Protein AF-A0AAW1IAB6-F1 (afdb_monomer_lite)

Organism: Popillia japonica (NCBI:txid7064)

InterPro domains:
  IPR029526 PiggyBac transposable element-derived protein [PF13843] (1-83)

Structure (mmCIF, N/CA/C/O backbone):
data_AF-A0AAW1IAB6-F1
#
_entry.id   AF-A0AAW1IAB6-F1
#
loop_
_atom_site.group_PDB
_atom_site.id
_atom_site.type_symbol
_atom_site.label_atom_id
_atom_site.label_alt_id
_atom_site.label_comp_id
_atom_site.label_asym_id
_atom_site.label_entity_id
_atom_site.label_seq_id
_atom_site.pdbx_PDB_ins_code
_atom_site.Cartn_x
_atom_site.Cartn_y
_atom_site.Cartn_z
_atom_site.occupancy
_atom_site.B_iso_or_equiv
_atom_site.auth_seq_id
_atom_site.auth_comp_id
_atom_site.auth_asym_id
_atom_site.auth_atom_id
_atom_site.pdbx_PDB_model_num
ATOM 1 N N . MET A 1 1 ? -6.586 0.220 -0.932 1.00 87.81 1 MET A N 1
ATOM 2 C CA . MET A 1 1 ? -7.995 -0.008 -0.489 1.00 87.81 1 MET A CA 1
ATOM 3 C C . MET A 1 1 ? -8.179 0.359 0.992 1.00 87.81 1 MET A C 1
ATOM 5 O O . MET A 1 1 ? -7.239 0.206 1.760 1.00 87.81 1 MET A O 1
ATOM 9 N N . LEU A 1 2 ? -9.358 0.846 1.415 1.00 90.75 2 LEU A N 1
ATOM 10 C CA . LEU A 1 2 ? -9.683 1.092 2.834 1.00 90.75 2 LEU A CA 1
ATOM 11 C C . LEU A 1 2 ? -10.934 0.306 3.235 1.00 90.75 2 LEU A C 1
ATOM 13 O O . LEU A 1 2 ? -12.011 0.556 2.696 1.00 90.75 2 LEU A O 1
ATOM 17 N N . VAL A 1 3 ? -10.791 -0.611 4.188 1.00 92.31 3 VAL A N 1
ATOM 18 C CA . VAL A 1 3 ? -11.906 -1.380 4.749 1.00 92.31 3 VAL A CA 1
ATOM 19 C C . VAL A 1 3 ? -12.419 -0.665 5.986 1.00 92.31 3 VAL A C 1
ATOM 21 O O . VAL A 1 3 ? -11.686 -0.472 6.954 1.00 92.31 3 VAL A O 1
ATOM 24 N N . GLY A 1 4 ? -13.684 -0.259 5.948 1.00 92.31 4 GLY A N 1
ATOM 25 C CA . GLY A 1 4 ? -14.333 0.435 7.049 1.00 92.31 4 GLY A CA 1
ATOM 26 C C . GLY A 1 4 ? -14.288 -0.356 8.350 1.00 92.31 4 GLY A C 1
ATOM 27 O O . GLY A 1 4 ? -14.833 -1.452 8.420 1.00 92.31 4 GLY A O 1
ATOM 28 N N . PHE A 1 5 ? -13.674 0.204 9.391 1.00 93.12 5 PHE A N 1
ATOM 29 C CA . PHE A 1 5 ? -13.544 -0.474 10.678 1.00 93.12 5 PHE A CA 1
ATOM 30 C C . PHE A 1 5 ? -13.553 0.530 11.831 1.00 93.12 5 PHE A C 1
ATOM 32 O O . PHE A 1 5 ? -12.760 1.472 11.864 1.00 93.12 5 PHE A O 1
ATOM 39 N N . ARG A 1 6 ? -14.456 0.321 12.797 1.00 87.75 6 ARG A N 1
ATOM 40 C CA . ARG A 1 6 ? -14.652 1.214 13.955 1.00 87.75 6 ARG A CA 1
ATOM 41 C C . ARG A 1 6 ? -14.234 0.615 15.298 1.00 87.75 6 ARG A C 1
ATOM 43 O O . ARG A 1 6 ? -14.226 1.337 16.292 1.00 87.75 6 ARG A O 1
ATOM 50 N N . GLY A 1 7 ? -13.839 -0.657 15.332 1.00 91.88 7 GLY A N 1
ATOM 51 C CA . GLY A 1 7 ? -13.325 -1.294 16.543 1.00 91.88 7 GLY A CA 1
ATOM 52 C C . GLY A 1 7 ? -11.994 -0.699 17.018 1.00 91.88 7 GLY A C 1
ATOM 53 O O . GLY A 1 7 ? -11.382 0.150 16.355 1.00 91.88 7 GLY A O 1
ATOM 54 N N . ARG A 1 8 ? -11.538 -1.156 18.188 1.00 89.06 8 ARG A N 1
ATOM 55 C CA . ARG A 1 8 ? -10.212 -0.822 18.722 1.00 89.06 8 ARG A CA 1
ATOM 56 C C . ARG A 1 8 ? -9.170 -1.693 18.025 1.00 89.06 8 ARG A C 1
ATOM 58 O O . ARG A 1 8 ? -9.127 -2.897 18.234 1.00 89.06 8 ARG A O 1
ATOM 65 N N . CYS A 1 9 ? -8.358 -1.073 17.183 1.00 88.44 9 CYS A N 1
ATOM 66 C CA . CYS A 1 9 ? -7.242 -1.701 16.491 1.00 88.44 9 CYS A CA 1
ATOM 67 C C . CYS A 1 9 ? -6.096 -0.686 16.428 1.00 88.44 9 CYS A C 1
ATOM 69 O O . CYS A 1 9 ? -6.343 0.494 16.167 1.00 88.44 9 CYS A O 1
ATOM 71 N N . SER A 1 10 ? -4.869 -1.133 16.698 1.00 85.94 10 SER A N 1
ATOM 72 C CA . SER A 1 10 ? -3.679 -0.275 16.773 1.00 85.94 10 SER A CA 1
ATOM 73 C C . SER A 1 10 ? -3.290 0.333 15.424 1.00 85.94 10 SER A C 1
ATOM 75 O O . SER A 1 10 ? -2.801 1.455 15.390 1.00 85.94 10 SER A O 1
ATOM 77 N N . PHE A 1 11 ? -3.563 -0.362 14.319 1.00 87.19 11 PHE A N 1
ATOM 78 C CA . PHE A 1 11 ? -3.225 0.064 12.956 1.00 87.19 11 PHE A CA 1
ATOM 79 C C . PHE A 1 11 ? -4.415 0.654 12.181 1.00 87.19 11 PHE A C 1
ATOM 81 O O . PHE A 1 11 ? -4.459 0.648 10.950 1.00 87.19 11 PHE A O 1
ATOM 88 N N . ARG A 1 12 ? -5.419 1.171 12.895 1.00 90.50 12 ARG A N 1
ATOM 89 C CA . ARG A 1 12 ? -6.538 1.881 12.273 1.00 90.50 12 ARG A CA 1
ATOM 90 C C . ARG A 1 12 ? -6.073 3.230 11.726 1.00 90.50 12 ARG A C 1
ATOM 92 O O . ARG A 1 12 ? -5.496 4.035 12.450 1.00 90.50 12 ARG A O 1
ATOM 99 N N . ILE A 1 13 ? -6.430 3.508 10.481 1.00 88.88 13 ILE A N 1
ATOM 100 C CA . ILE A 1 13 ? -6.046 4.718 9.757 1.00 88.88 13 ILE A CA 1
ATOM 101 C C . ILE A 1 13 ? -7.217 5.683 9.602 1.00 88.88 13 ILE A C 1
ATOM 103 O O . ILE A 1 13 ? -8.361 5.257 9.427 1.00 88.88 13 ILE A O 1
ATOM 107 N N . TYR A 1 14 ? -6.897 6.982 9.591 1.00 88.44 14 TYR A N 1
ATOM 108 C CA . TYR A 1 14 ? -7.793 8.045 9.152 1.00 88.44 14 TYR A CA 1
ATOM 109 C C . TYR A 1 14 ? -7.465 8.521 7.723 1.00 88.44 14 TYR A C 1
ATOM 111 O O . TYR A 1 14 ? -6.356 8.973 7.436 1.00 88.44 14 TYR A O 1
ATOM 119 N N . MET A 1 15 ? -8.449 8.462 6.821 1.00 88.56 15 MET A N 1
ATOM 120 C CA . MET A 1 15 ? -8.381 9.015 5.463 1.00 88.56 15 MET A CA 1
ATOM 121 C C . MET A 1 15 ? -9.574 9.956 5.222 1.00 88.56 15 MET A C 1
ATOM 123 O O . MET A 1 15 ? -10.676 9.479 4.945 1.00 88.56 15 MET A O 1
ATOM 127 N N . PRO A 1 16 ? -9.386 11.288 5.282 1.00 86.00 16 PRO A N 1
ATOM 128 C CA . PRO A 1 16 ? -10.494 12.246 5.209 1.00 86.00 16 PRO A CA 1
ATOM 129 C C . PRO A 1 16 ? -11.246 12.214 3.871 1.00 86.00 16 PRO A C 1
ATOM 131 O O . PRO A 1 16 ? -12.446 12.467 3.845 1.00 86.00 16 PRO A O 1
ATOM 134 N N . ASN A 1 17 ? -10.555 11.854 2.784 1.00 85.12 17 ASN A N 1
ATOM 135 C CA . ASN A 1 17 ? -11.092 11.857 1.419 1.00 85.12 17 ASN A CA 1
ATOM 136 C C . ASN A 1 17 ? -11.801 10.544 1.031 1.00 85.12 17 ASN A C 1
ATOM 138 O O . ASN A 1 17 ? -12.137 10.350 -0.136 1.00 85.12 17 ASN A O 1
ATOM 142 N N . LYS A 1 18 ? -11.984 9.601 1.966 1.00 85.88 18 LYS A N 1
ATOM 143 C CA . LYS A 1 18 ? -12.680 8.327 1.719 1.00 85.88 18 LYS A CA 1
ATOM 144 C C . LYS A 1 18 ? -14.068 8.335 2.374 1.00 85.88 18 LYS A C 1
ATOM 146 O O . LYS A 1 18 ? -14.222 8.927 3.442 1.00 85.88 18 LYS A O 1
ATOM 151 N N . PRO A 1 19 ? -15.071 7.654 1.776 1.00 87.38 19 PRO A N 1
ATOM 152 C CA . PRO A 1 19 ? -16.447 7.654 2.286 1.00 87.38 19 PRO A CA 1
ATOM 153 C C . PRO A 1 19 ? -16.526 7.121 3.719 1.00 87.38 19 PRO A C 1
ATOM 155 O O . PRO A 1 19 ? -17.208 7.695 4.565 1.00 87.38 19 PRO A O 1
ATOM 158 N N . ASN A 1 20 ? -15.758 6.070 4.024 1.00 86.75 20 ASN A N 1
ATOM 159 C CA . ASN A 1 20 ? -15.494 5.682 5.400 1.00 86.75 20 ASN A CA 1
ATOM 160 C C . ASN A 1 20 ? -14.136 6.233 5.832 1.00 86.75 20 ASN A C 1
ATOM 162 O O . ASN A 1 20 ? -13.100 5.771 5.362 1.00 86.75 20 ASN A O 1
ATOM 166 N N . LYS A 1 21 ? -14.149 7.230 6.717 1.00 89.19 21 LYS A N 1
ATOM 167 C CA . LYS A 1 21 ? -12.933 7.951 7.105 1.00 89.19 21 LYS A CA 1
ATOM 168 C C . LYS A 1 21 ? -11.988 7.128 7.976 1.00 89.19 21 LYS A C 1
ATOM 170 O O . LYS A 1 21 ? -10.802 7.428 8.001 1.00 89.19 21 LYS A O 1
ATOM 175 N N . TYR A 1 22 ? -12.498 6.126 8.693 1.00 91.00 22 TYR A N 1
ATOM 176 C CA . TYR A 1 22 ? -11.712 5.293 9.602 1.00 91.00 22 TYR A CA 1
ATOM 177 C C . TYR A 1 22 ? -11.772 3.831 9.175 1.00 91.00 22 TYR A C 1
ATOM 179 O O . TYR A 1 22 ? -12.854 3.277 8.960 1.00 91.00 22 TYR A O 1
ATOM 187 N N . GLY A 1 23 ? -10.614 3.185 9.085 1.00 93.31 23 GLY A N 1
ATOM 188 C CA . GLY A 1 23 ? -10.579 1.789 8.681 1.00 93.31 23 GLY A CA 1
ATOM 189 C C . GLY A 1 23 ? -9.202 1.152 8.680 1.00 93.31 23 GLY A C 1
ATOM 190 O O . GLY A 1 23 ? -8.226 1.738 9.145 1.00 93.31 23 GLY A O 1
ATOM 191 N N . LEU A 1 24 ? -9.151 -0.064 8.147 1.00 92.19 24 LEU A N 1
ATOM 192 C CA . LEU A 1 24 ? -7.929 -0.820 7.907 1.00 92.19 24 LEU A CA 1
ATOM 193 C C . LEU A 1 24 ? -7.486 -0.593 6.462 1.00 92.19 24 LEU A C 1
ATOM 195 O O . LEU A 1 24 ? -8.246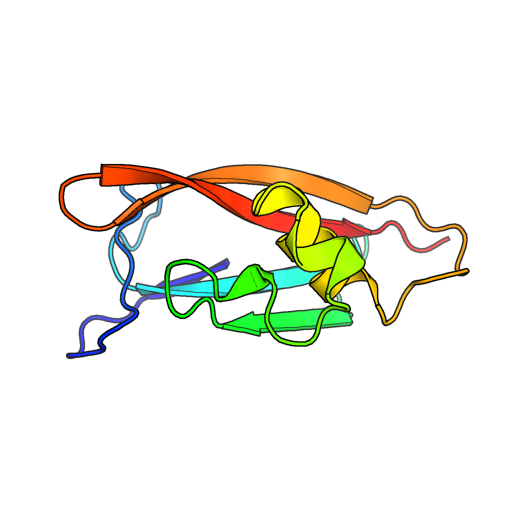 -0.832 5.518 1.00 92.19 24 LEU A O 1
ATOM 199 N N . LYS A 1 25 ? -6.265 -0.095 6.285 1.00 90.81 25 LYS A N 1
ATOM 200 C CA . LYS A 1 25 ? -5.693 0.141 4.960 1.00 90.81 25 LYS A CA 1
ATOM 201 C C . LYS A 1 25 ? -5.082 -1.156 4.440 1.00 90.81 25 LYS A C 1
ATOM 203 O O . LYS A 1 25 ? -4.235 -1.756 5.096 1.00 90.81 25 LYS A O 1
ATOM 208 N N . ILE A 1 26 ? -5.514 -1.566 3.254 1.00 91.62 26 ILE A N 1
ATOM 209 C CA . ILE A 1 26 ? -4.980 -2.729 2.546 1.00 91.62 26 ILE A CA 1
ATOM 210 C C . ILE A 1 26 ? -4.282 -2.226 1.287 1.00 91.62 26 ILE A C 1
ATOM 212 O O . ILE A 1 26 ? -4.877 -1.504 0.478 1.00 91.62 26 ILE A O 1
ATOM 216 N N . MET A 1 27 ? -3.021 -2.606 1.157 1.00 91.69 27 MET A N 1
ATOM 217 C CA . MET A 1 27 ? -2.161 -2.363 0.008 1.00 91.69 27 MET A CA 1
ATOM 218 C C . MET A 1 27 ? -2.354 -3.517 -0.961 1.00 91.69 27 MET A C 1
ATOM 220 O O . MET A 1 27 ? -2.256 -4.667 -0.544 1.00 91.69 27 MET A O 1
ATOM 224 N N . ILE A 1 28 ? -2.689 -3.233 -2.216 1.00 93.12 28 ILE A N 1
ATOM 225 C CA . ILE A 1 28 ? -3.076 -4.266 -3.182 1.00 93.12 28 ILE A CA 1
ATOM 226 C C . ILE A 1 28 ? -2.407 -3.974 -4.526 1.00 93.12 28 ILE A C 1
ATOM 228 O O . ILE A 1 28 ? -2.296 -2.815 -4.929 1.00 93.12 28 ILE A O 1
ATOM 232 N N . LEU A 1 29 ? -1.966 -5.042 -5.188 1.00 94.12 29 LEU A N 1
ATOM 233 C CA . LEU A 1 29 ? -1.639 -5.083 -6.604 1.00 94.12 29 LEU A CA 1
ATOM 234 C C . LEU A 1 29 ? -2.785 -5.760 -7.348 1.00 94.12 29 LEU A C 1
ATOM 236 O O . LEU A 1 29 ? -3.084 -6.933 -7.099 1.00 94.12 29 LEU A O 1
ATOM 240 N N . THR A 1 30 ? -3.397 -5.036 -8.276 1.00 93.25 30 THR A N 1
ATOM 241 C CA . THR A 1 30 ? -4.486 -5.559 -9.106 1.00 93.25 30 THR A CA 1
ATOM 242 C C . THR A 1 30 ? -4.153 -5.495 -10.588 1.00 93.25 30 THR A C 1
ATOM 244 O O . THR A 1 30 ? -3.323 -4.697 -11.019 1.00 93.25 30 THR A O 1
ATOM 247 N N . ASP A 1 31 ? -4.791 -6.343 -11.384 1.00 92.31 31 ASP A N 1
ATOM 248 C CA . ASP A 1 31 ? -4.793 -6.202 -12.832 1.00 92.31 31 ASP A CA 1
ATOM 249 C C . ASP A 1 31 ? -5.670 -5.018 -13.254 1.00 92.31 31 ASP A C 1
ATOM 251 O O . ASP A 1 31 ? -6.817 -4.889 -12.826 1.00 92.31 31 ASP A O 1
ATOM 255 N N . ALA A 1 32 ? -5.163 -4.175 -14.146 1.00 90.75 32 ALA A N 1
ATOM 256 C CA . ALA A 1 32 ? -5.859 -2.985 -14.614 1.00 90.75 32 ALA A CA 1
ATOM 257 C C . ALA A 1 32 ? -7.108 -3.308 -15.450 1.00 90.75 32 ALA A C 1
ATOM 259 O O . ALA A 1 32 ? -8.041 -2.506 -15.470 1.00 90.75 32 ALA A O 1
ATOM 260 N N . ARG A 1 33 ? -7.132 -4.454 -16.149 1.00 90.38 33 ARG A N 1
ATOM 261 C CA . ARG A 1 33 ? -8.228 -4.833 -17.059 1.00 90.38 33 ARG A CA 1
ATOM 262 C C . ARG A 1 33 ? -9.295 -5.663 -16.360 1.00 90.38 33 ARG A C 1
ATOM 264 O O . ARG A 1 33 ? -10.480 -5.380 -16.490 1.00 90.38 33 ARG A O 1
ATOM 271 N N . THR A 1 34 ? -8.872 -6.686 -15.628 1.00 91.75 34 THR A N 1
ATOM 272 C CA . THR A 1 34 ? -9.774 -7.659 -14.995 1.00 91.75 34 THR A CA 1
ATOM 273 C C . THR A 1 34 ? -10.086 -7.337 -13.538 1.00 91.75 34 THR A C 1
ATOM 275 O O . THR A 1 34 ? -10.955 -7.972 -12.949 1.00 91.75 34 THR A O 1
ATOM 278 N N . SER A 1 35 ? -9.401 -6.352 -12.940 1.00 89.44 35 SER A N 1
ATOM 279 C CA . SER A 1 35 ? -9.456 -6.066 -11.497 1.00 89.44 35 SER A CA 1
ATOM 280 C C . SER A 1 35 ? -9.077 -7.269 -10.620 1.00 89.44 35 SER A C 1
ATOM 282 O O . SER A 1 35 ? -9.413 -7.310 -9.437 1.00 89.44 35 SER A O 1
ATOM 284 N N . TYR A 1 36 ? -8.369 -8.253 -11.185 1.00 91.81 36 TYR A N 1
ATOM 285 C CA . TYR A 1 36 ? -7.919 -9.438 -10.466 1.00 91.81 36 TYR A CA 1
ATOM 286 C C . TYR A 1 36 ? -6.805 -9.086 -9.477 1.00 91.81 36 TYR A C 1
ATOM 288 O O . TYR A 1 36 ? -5.865 -8.373 -9.820 1.00 91.81 36 TYR A O 1
ATOM 296 N N . MET A 1 37 ? -6.889 -9.589 -8.247 1.00 91.88 37 MET A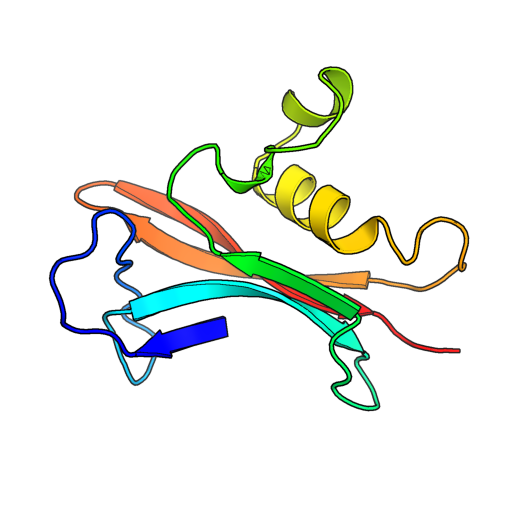 N 1
ATOM 297 C CA . MET A 1 37 ? -5.885 -9.339 -7.214 1.00 91.88 37 MET A CA 1
ATOM 298 C C . MET A 1 37 ? -4.698 -10.299 -7.362 1.00 91.88 37 MET A C 1
ATOM 300 O O . MET A 1 37 ? -4.854 -11.505 -7.202 1.00 91.88 37 MET A O 1
ATOM 304 N N . TYR A 1 38 ? -3.501 -9.758 -7.602 1.00 91.69 38 TYR A N 1
ATOM 305 C CA . TYR A 1 38 ? -2.262 -10.544 -7.645 1.00 91.69 38 TYR A CA 1
ATOM 306 C C . TYR A 1 38 ? -1.607 -10.680 -6.276 1.00 91.69 38 TYR A C 1
ATOM 308 O O . TYR A 1 38 ? -1.099 -11.740 -5.929 1.00 91.69 38 TYR A O 1
ATOM 316 N N . ASN A 1 39 ? -1.571 -9.584 -5.520 1.00 94.00 39 ASN A N 1
ATOM 317 C CA . ASN A 1 39 ? -0.880 -9.526 -4.240 1.00 94.00 39 ASN A CA 1
ATOM 318 C C . ASN A 1 39 ? -1.503 -8.458 -3.346 1.00 94.00 39 ASN A C 1
ATOM 320 O O . ASN A 1 39 ? -2.121 -7.510 -3.833 1.00 94.00 39 ASN A O 1
ATOM 324 N N . GLY A 1 40 ? -1.297 -8.569 -2.041 1.00 93.25 40 GLY A N 1
ATOM 325 C CA . GLY A 1 40 ? -1.637 -7.506 -1.113 1.00 93.25 40 GLY A CA 1
ATOM 326 C C . GLY A 1 40 ? -1.189 -7.782 0.311 1.00 93.25 40 GLY A C 1
ATOM 327 O O . GLY A 1 40 ? -0.912 -8.914 0.695 1.00 93.25 40 GLY A O 1
ATOM 328 N N . TYR A 1 41 ? -1.126 -6.722 1.108 1.00 93.25 41 TYR A N 1
ATOM 329 C CA . TYR A 1 41 ? -0.832 -6.796 2.533 1.00 93.25 41 TYR A CA 1
ATOM 330 C C . TYR A 1 41 ? -1.614 -5.738 3.309 1.00 93.25 41 TYR A C 1
ATOM 332 O O . TYR A 1 41 ? -2.052 -4.718 2.772 1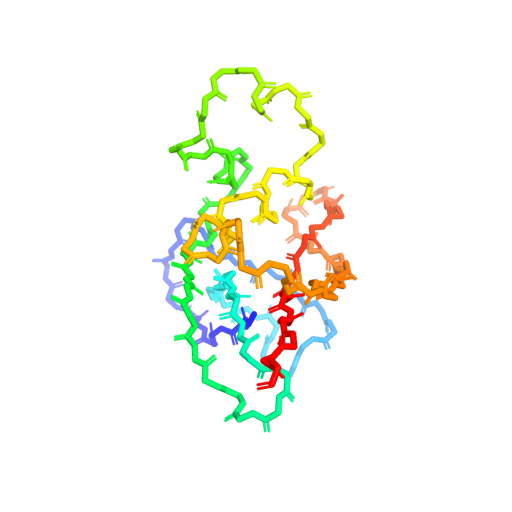.00 93.25 41 TYR A O 1
ATOM 340 N N . ILE A 1 42 ? -1.794 -5.985 4.603 1.00 92.50 42 ILE A N 1
ATOM 341 C CA . ILE A 1 42 ? -2.404 -5.021 5.517 1.00 92.50 42 ILE A CA 1
ATOM 342 C C . ILE A 1 42 ? -1.321 -4.045 5.961 1.00 92.50 42 ILE A C 1
ATOM 344 O O . ILE A 1 42 ? -0.274 -4.459 6.459 1.00 92.50 42 ILE A O 1
ATOM 348 N N . TYR A 1 43 ? -1.579 -2.752 5.797 1.00 90.88 43 TYR A N 1
ATOM 349 C CA . TYR A 1 43 ? -0.695 -1.719 6.311 1.00 90.88 43 TYR A CA 1
ATOM 350 C C . TYR A 1 43 ? -0.876 -1.614 7.828 1.00 90.88 43 TYR A C 1
ATOM 352 O O . TYR A 1 43 ? -1.984 -1.371 8.315 1.00 90.88 43 TYR A O 1
ATOM 360 N N . THR A 1 44 ? 0.213 -1.801 8.571 1.00 90.62 44 THR A N 1
ATOM 361 C CA . THR A 1 44 ? 0.198 -1.851 10.042 1.00 90.62 44 THR A CA 1
ATOM 362 C C . THR A 1 44 ? 0.807 -0.614 10.707 1.00 90.62 44 THR A C 1
ATOM 364 O O . THR A 1 44 ? 0.968 -0.592 11.926 1.00 90.62 44 THR A O 1
ATOM 367 N N . GLY A 1 45 ? 1.113 0.427 9.930 1.00 86.81 45 GLY A N 1
ATOM 368 C CA . GLY A 1 45 ? 1.773 1.648 10.393 1.00 86.81 45 GLY A CA 1
ATOM 369 C C . GLY A 1 45 ? 3.127 1.863 9.722 1.00 86.81 45 GLY A C 1
ATOM 370 O O . GLY A 1 45 ? 3.493 1.172 8.763 1.00 86.81 45 GLY A O 1
ATOM 371 N N . ARG A 1 46 ? 3.892 2.820 10.253 1.00 83.19 46 ARG A N 1
ATOM 372 C CA . ARG A 1 46 ? 5.225 3.161 9.738 1.00 83.19 46 ARG A CA 1
ATOM 373 C C . ARG A 1 46 ? 6.127 1.934 9.651 1.00 83.19 46 ARG A C 1
ATOM 375 O O . ARG A 1 46 ? 6.136 1.093 10.548 1.00 83.19 46 ARG A O 1
ATOM 382 N N . ASN A 1 47 ? 6.929 1.883 8.591 1.00 83.81 47 ASN A N 1
ATOM 383 C CA . ASN A 1 47 ? 7.866 0.798 8.279 1.00 83.81 47 ASN A CA 1
ATOM 384 C C . ASN A 1 47 ? 7.211 -0.556 7.961 1.00 83.81 47 ASN A C 1
ATOM 386 O O . ASN A 1 47 ? 7.930 -1.541 7.790 1.00 83.81 47 ASN A O 1
ATOM 390 N N . SER A 1 48 ? 5.880 -0.628 7.861 1.00 89.06 48 SER A N 1
ATOM 391 C CA . SER A 1 48 ? 5.209 -1.876 7.499 1.00 89.06 48 SER A CA 1
ATOM 392 C C . SER A 1 48 ? 5.454 -2.274 6.043 1.00 89.06 48 SER A C 1
ATOM 394 O O . SER A 1 48 ? 5.514 -3.464 5.747 1.00 89.06 48 SER A O 1
ATOM 396 N N . ASP A 1 49 ? 5.665 -1.309 5.147 1.00 88.50 49 ASP A N 1
ATOM 397 C CA . ASP A 1 49 ? 5.803 -1.546 3.706 1.00 88.50 49 ASP A CA 1
ATOM 398 C C . ASP A 1 49 ? 7.078 -2.312 3.332 1.00 88.50 49 ASP A C 1
ATOM 400 O O . ASP A 1 49 ? 7.035 -3.173 2.459 1.00 88.50 49 ASP A O 1
ATOM 404 N N . GLY A 1 50 ? 8.185 -2.077 4.041 1.00 86.50 50 GLY A N 1
ATOM 405 C CA . GLY A 1 50 ? 9.462 -2.764 3.820 1.00 86.50 50 GLY A CA 1
ATOM 406 C C . GLY A 1 50 ? 9.588 -4.137 4.487 1.00 86.50 50 GLY A C 1
ATOM 407 O O . GLY A 1 50 ? 10.658 -4.746 4.433 1.00 86.50 50 GLY A O 1
ATOM 408 N N . ILE A 1 51 ? 8.545 -4.629 5.166 1.00 89.44 51 ILE A N 1
ATOM 409 C CA . ILE A 1 51 ? 8.574 -5.959 5.792 1.00 89.44 51 ILE A CA 1
ATOM 410 C C . ILE A 1 51 ? 8.668 -7.028 4.698 1.00 89.44 51 ILE A C 1
ATOM 412 O O . ILE A 1 51 ? 7.808 -7.103 3.824 1.00 89.44 51 ILE A O 1
ATOM 416 N N . GLY A 1 52 ? 9.689 -7.883 4.792 1.00 86.06 52 GLY A N 1
ATOM 417 C CA . GLY A 1 52 ? 9.945 -8.962 3.833 1.00 86.06 52 GLY A CA 1
ATOM 418 C C . GLY A 1 52 ? 10.833 -8.568 2.651 1.00 86.06 52 GLY A C 1
ATOM 419 O O . GLY A 1 52 ? 11.147 -9.433 1.840 1.00 86.06 52 GLY A O 1
ATOM 420 N N . LEU A 1 53 ? 11.265 -7.303 2.563 1.00 90.38 53 LEU A N 1
ATOM 421 C CA . LEU A 1 53 ? 12.222 -6.861 1.548 1.00 90.38 53 LEU A CA 1
ATOM 422 C C . LEU A 1 53 ? 13.683 -7.057 1.999 1.00 90.38 53 LEU A C 1
ATOM 424 O O . LEU A 1 53 ? 13.966 -6.966 3.203 1.00 90.38 53 LEU A O 1
ATOM 428 N N . PRO A 1 54 ? 14.620 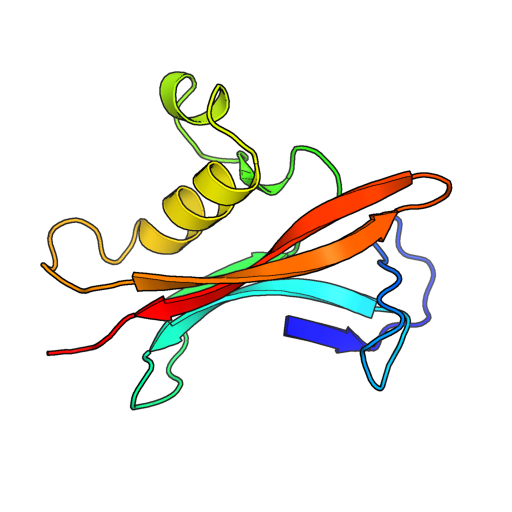-7.268 1.053 1.00 91.56 54 PRO A N 1
ATOM 429 C CA . PRO A 1 54 ? 16.058 -7.235 1.313 1.00 91.56 54 PRO A CA 1
ATOM 430 C C . PRO A 1 54 ? 16.497 -5.916 1.961 1.00 91.56 54 PRO A C 1
ATOM 432 O O . PRO A 1 54 ? 15.891 -4.866 1.740 1.00 91.56 54 PRO A O 1
ATOM 435 N N . LEU A 1 55 ? 17.583 -5.943 2.740 1.00 87.94 55 LEU A N 1
ATOM 436 C CA . LEU A 1 55 ? 18.088 -4.756 3.448 1.00 87.94 55 LEU A CA 1
ATOM 437 C C . LEU A 1 55 ? 18.390 -3.586 2.495 1.00 87.94 55 LEU A C 1
ATOM 439 O O . LEU A 1 55 ? 18.108 -2.434 2.819 1.00 87.94 55 LEU A O 1
ATOM 443 N N . GLU A 1 56 ? 18.888 -3.905 1.305 1.00 91.50 56 GLU A N 1
ATOM 444 C CA . GLU A 1 56 ? 19.198 -2.967 0.220 1.00 91.50 56 GLU A CA 1
ATOM 445 C C . GLU A 1 56 ? 17.962 -2.246 -0.329 1.00 91.50 56 GLU A C 1
ATOM 447 O O . GLU A 1 56 ? 18.050 -1.117 -0.795 1.00 91.50 56 GLU A O 1
ATOM 452 N N . GLU A 1 57 ? 16.782 -2.855 -0.251 1.00 90.19 57 GLU A N 1
ATOM 453 C CA . GLU A 1 57 ? 15.540 -2.220 -0.697 1.00 90.19 57 GLU A CA 1
ATOM 454 C C . GLU A 1 57 ? 14.887 -1.412 0.431 1.00 90.19 57 GLU A C 1
ATOM 456 O O . GLU A 1 57 ? 14.143 -0.464 0.183 1.00 90.19 57 GLU A O 1
ATOM 461 N N . ARG A 1 58 ? 15.206 -1.724 1.692 1.00 88.25 58 ARG A N 1
ATOM 462 C CA . ARG A 1 58 ? 14.672 -1.021 2.872 1.00 88.25 58 ARG A CA 1
ATOM 463 C C . ARG A 1 58 ? 15.268 0.371 3.083 1.00 88.25 58 ARG A C 1
ATOM 465 O O . ARG A 1 58 ? 14.721 1.137 3.873 1.00 88.25 58 ARG A O 1
ATOM 472 N N . ILE A 1 59 ? 16.348 0.713 2.379 1.00 91.00 59 ILE A N 1
ATOM 473 C CA . ILE A 1 59 ? 16.893 2.081 2.343 1.00 91.00 59 ILE A CA 1
ATOM 474 C C . ILE A 1 59 ? 16.130 2.998 1.376 1.00 91.00 59 ILE A C 1
ATOM 476 O O . ILE A 1 59 ? 16.266 4.218 1.451 1.00 91.00 59 ILE A O 1
ATOM 480 N N . LEU A 1 60 ? 15.325 2.433 0.469 1.00 90.12 60 LEU A N 1
ATOM 481 C CA . LEU A 1 60 ? 14.569 3.203 -0.518 1.00 90.12 60 LEU A CA 1
ATOM 482 C C . LEU A 1 60 ? 13.409 3.965 0.143 1.00 90.12 60 LEU A C 1
ATOM 484 O O . LEU A 1 60 ? 12.996 3.629 1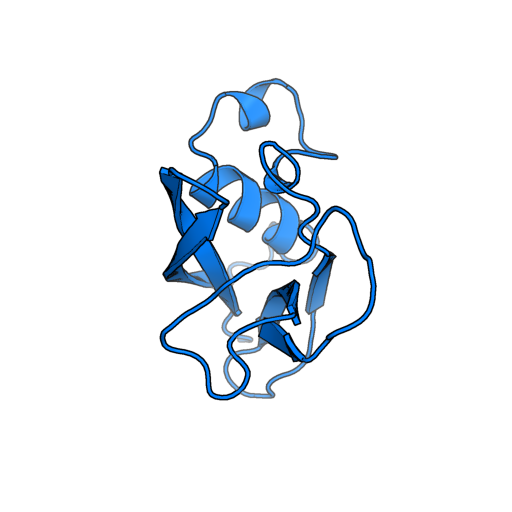.251 1.00 90.12 60 LEU A O 1
ATOM 488 N N . PRO A 1 61 ? 12.817 4.970 -0.523 1.00 89.31 61 PRO A N 1
ATOM 489 C CA . PRO A 1 61 ? 11.621 5.633 -0.014 1.00 89.31 61 PRO A CA 1
ATOM 490 C C . PRO A 1 61 ? 10.478 4.642 0.258 1.00 89.31 61 PRO A C 1
ATOM 492 O O . PRO A 1 61 ? 10.253 3.714 -0.517 1.00 89.31 61 PRO A O 1
ATOM 495 N N . VAL A 1 62 ? 9.700 4.878 1.320 1.00 86.88 62 VAL A N 1
ATOM 496 C CA . VAL A 1 62 ? 8.553 4.031 1.720 1.00 86.88 62 VAL A CA 1
ATOM 497 C C . VAL A 1 62 ? 7.577 3.726 0.564 1.00 86.88 62 VAL A C 1
ATOM 499 O O . VAL A 1 62 ? 7.164 2.569 0.427 1.00 86.88 62 VAL A O 1
ATOM 502 N N . PRO A 1 63 ? 7.234 4.683 -0.328 1.00 85.50 63 PRO A N 1
ATOM 503 C CA . PRO A 1 63 ? 6.393 4.378 -1.486 1.00 85.50 63 PRO A CA 1
ATOM 504 C C . PRO A 1 63 ? 7.028 3.349 -2.427 1.00 85.50 63 PRO A C 1
ATOM 506 O O . PRO A 1 63 ? 6.339 2.457 -2.914 1.00 85.50 63 PRO A O 1
ATOM 509 N N . THR A 1 64 ? 8.342 3.432 -2.643 1.00 89.62 64 THR A N 1
ATOM 510 C CA . THR A 1 64 ? 9.090 2.486 -3.478 1.00 89.62 64 THR A CA 1
ATOM 511 C C . THR A 1 64 ? 9.107 1.100 -2.845 1.00 89.62 64 THR A C 1
ATOM 513 O O . THR A 1 64 ? 8.816 0.123 -3.529 1.00 89.62 64 THR A O 1
ATOM 516 N N . GLN A 1 65 ? 9.343 1.012 -1.532 1.00 91.44 65 GLN A N 1
ATOM 517 C CA . GLN A 1 65 ? 9.272 -0.254 -0.790 1.00 91.44 65 GLN A CA 1
ATOM 518 C C . GLN A 1 65 ? 7.900 -0.923 -0.954 1.00 91.44 65 GLN A C 1
ATOM 520 O O . GLN A 1 65 ? 7.807 -2.111 -1.251 1.00 91.44 65 GLN A O 1
ATOM 525 N N . SER A 1 66 ? 6.824 -0.137 -0.843 1.00 90.38 66 SER A N 1
ATOM 526 C CA . SER A 1 66 ? 5.452 -0.632 -1.011 1.00 90.38 66 SER A CA 1
ATOM 527 C C . SER A 1 66 ? 5.248 -1.286 -2.382 1.00 90.38 66 SER A C 1
ATOM 529 O O . SER A 1 66 ? 4.654 -2.360 -2.484 1.00 90.38 66 SER A O 1
ATOM 531 N N . VAL A 1 67 ? 5.751 -0.643 -3.442 1.00 91.44 67 VAL A N 1
ATOM 532 C CA . VAL A 1 67 ? 5.635 -1.144 -4.818 1.00 91.44 67 VAL A CA 1
ATOM 533 C C . VAL A 1 67 ? 6.468 -2.405 -5.014 1.00 91.44 67 VAL A C 1
ATOM 535 O O . VAL A 1 67 ? 5.936 -3.378 -5.538 1.00 91.44 67 VAL A O 1
ATOM 538 N N . LEU A 1 68 ? 7.725 -2.427 -4.562 1.00 92.62 68 LEU A N 1
ATOM 539 C CA . LEU A 1 68 ? 8.604 -3.598 -4.684 1.00 92.62 68 LEU A CA 1
ATOM 540 C C . LEU A 1 68 ? 8.003 -4.825 -3.988 1.00 92.62 68 LEU A C 1
ATOM 542 O O . LEU A 1 68 ? 7.909 -5.903 -4.575 1.00 92.62 68 LEU A O 1
ATOM 546 N N . ARG A 1 69 ? 7.472 -4.639 -2.775 1.00 93.00 69 ARG A N 1
ATOM 547 C CA . ARG A 1 69 ? 6.796 -5.710 -2.034 1.00 93.00 69 ARG A CA 1
ATOM 548 C C . ARG A 1 69 ? 5.578 -6.249 -2.778 1.00 93.00 69 ARG A C 1
ATOM 550 O O . ARG A 1 69 ? 5.373 -7.458 -2.845 1.00 93.00 69 ARG A O 1
ATOM 557 N N . LEU A 1 70 ? 4.756 -5.358 -3.325 1.00 92.81 70 LEU A N 1
ATOM 558 C CA . LEU A 1 70 ? 3.564 -5.739 -4.078 1.00 92.81 70 LEU A CA 1
ATOM 559 C C . LEU A 1 70 ? 3.903 -6.432 -5.400 1.00 92.81 70 LEU A C 1
ATOM 561 O O . LEU A 1 70 ? 3.188 -7.351 -5.795 1.00 92.81 70 LEU A O 1
ATOM 565 N N . ALA A 1 71 ? 4.979 -6.004 -6.058 1.00 93.38 71 ALA A N 1
ATOM 566 C CA . ALA A 1 71 ? 5.370 -6.423 -7.395 1.00 93.38 71 ALA A CA 1
ATOM 567 C C . ALA A 1 71 ? 6.124 -7.761 -7.452 1.00 93.38 71 ALA A C 1
ATOM 569 O O . ALA A 1 71 ? 6.214 -8.327 -8.540 1.00 93.38 71 ALA A O 1
ATOM 570 N N . GLN A 1 72 ? 6.588 -8.306 -6.319 1.00 92.19 72 GLN A N 1
ATOM 571 C CA . GLN A 1 72 ? 7.283 -9.603 -6.253 1.00 92.19 72 GLN A CA 1
ATOM 572 C C . GLN A 1 72 ? 6.712 -10.712 -7.167 1.00 92.19 72 GLN A C 1
ATOM 574 O O . GLN A 1 72 ? 7.490 -11.293 -7.922 1.00 92.19 72 GLN A O 1
ATOM 579 N N . PRO A 1 73 ? 5.395 -11.014 -7.182 1.00 91.69 73 PRO A N 1
ATOM 580 C CA . PRO A 1 73 ? 4.864 -12.108 -8.002 1.00 91.69 73 PRO A CA 1
ATOM 581 C C . PRO A 1 73 ? 4.849 -11.832 -9.511 1.00 91.69 73 PRO A C 1
ATOM 583 O O . PRO A 1 73 ? 4.570 -12.741 -10.287 1.00 91.69 73 PRO A O 1
ATOM 586 N N . ILE A 1 74 ? 5.111 -10.597 -9.945 1.00 91.69 74 ILE A N 1
ATOM 587 C CA . ILE A 1 74 ? 5.119 -10.206 -11.363 1.00 91.69 74 ILE A CA 1
ATOM 588 C C . ILE A 1 74 ? 6.508 -9.766 -11.847 1.00 91.69 74 ILE A C 1
ATOM 590 O O . ILE A 1 74 ? 6.635 -9.218 -12.945 1.00 91.69 74 ILE A O 1
ATOM 594 N N . TYR A 1 75 ? 7.561 -10.013 -11.069 1.00 91.81 75 TYR A N 1
ATOM 595 C CA . TYR A 1 75 ? 8.936 -9.765 -11.501 1.00 91.81 75 TYR A CA 1
ATOM 596 C C . TYR A 1 75 ? 9.295 -10.592 -12.742 1.00 91.81 75 TYR A C 1
ATOM 598 O O . TYR A 1 75 ? 8.890 -11.741 -12.886 1.00 91.81 75 TYR A O 1
ATOM 606 N N . GLY A 1 76 ? 10.016 -9.973 -13.683 1.00 91.12 76 GLY A N 1
ATOM 607 C CA . GLY A 1 76 ? 10.412 -10.606 -14.948 1.00 91.12 76 GLY A CA 1
ATOM 608 C C . GLY A 1 76 ? 9.281 -10.815 -15.965 1.00 91.12 76 GLY A C 1
ATOM 609 O O . GLY A 1 76 ? 9.527 -11.342 -17.043 1.00 91.12 76 GLY A O 1
ATOM 610 N N . SER A 1 77 ? 8.050 -10.383 -15.669 1.00 89.25 77 SER A N 1
ATOM 611 C CA . SER A 1 77 ? 6.896 -10.576 -16.566 1.00 89.25 77 SER A CA 1
ATOM 612 C C . SER A 1 77 ? 6.751 -9.514 -17.666 1.00 89.25 77 SER A C 1
ATOM 614 O O . SER A 1 77 ? 5.802 -9.577 -18.446 1.00 89.25 77 SER A O 1
ATOM 616 N N . ASN A 1 78 ? 7.660 -8.530 -17.723 1.00 91.12 78 ASN A N 1
ATOM 617 C CA . ASN A 1 78 ? 7.603 -7.370 -18.627 1.00 91.12 78 ASN A CA 1
ATOM 618 C C . ASN A 1 78 ? 6.267 -6.603 -18.571 1.00 91.12 78 ASN A C 1
ATOM 620 O O . ASN A 1 78 ? 5.818 -6.040 -19.567 1.00 91.12 78 ASN A O 1
ATOM 624 N N . ARG A 1 79 ? 5.620 -6.584 -17.399 1.00 89.88 79 ARG A N 1
ATOM 625 C CA . ARG A 1 79 ? 4.375 -5.847 -17.164 1.00 89.88 79 ARG A CA 1
ATOM 626 C C . ARG A 1 79 ? 4.656 -4.459 -16.609 1.00 89.88 79 ARG A C 1
ATOM 628 O O . ARG A 1 79 ? 5.488 -4.287 -15.722 1.00 89.88 79 ARG A O 1
ATOM 635 N N . ASN A 1 80 ? 3.881 -3.485 -17.071 1.00 92.00 80 ASN A N 1
ATOM 636 C CA . ASN A 1 80 ? 3.904 -2.131 -16.526 1.00 92.00 80 ASN A CA 1
ATOM 637 C C . ASN A 1 80 ? 3.074 -2.056 -15.245 1.00 92.00 80 ASN A C 1
ATOM 639 O O . ASN A 1 80 ? 1.986 -2.630 -15.188 1.00 92.00 80 ASN A O 1
ATOM 643 N N . ILE A 1 81 ? 3.562 -1.313 -14.248 1.00 92.00 81 ILE A N 1
ATOM 644 C CA . ILE A 1 81 ? 2.860 -1.041 -12.989 1.00 92.00 81 ILE A CA 1
ATOM 645 C C . ILE A 1 81 ? 2.557 0.454 -12.910 1.00 92.00 81 ILE A C 1
ATOM 647 O O . ILE A 1 81 ? 3.455 1.291 -12.903 1.00 92.00 81 ILE A O 1
ATOM 651 N N . THR A 1 82 ? 1.279 0.795 -12.823 1.00 91.31 82 THR A N 1
ATOM 652 C CA . THR A 1 82 ? 0.794 2.136 -12.518 1.00 91.31 82 THR A CA 1
ATOM 653 C C . THR A 1 82 ? 0.555 2.261 -11.024 1.00 91.31 82 THR A C 1
ATOM 655 O O . THR A 1 82 ? -0.169 1.475 -10.416 1.00 91.31 82 THR A O 1
ATOM 658 N N . ALA A 1 83 ? 1.154 3.285 -10.438 1.00 88.81 83 ALA A N 1
ATOM 659 C CA . ALA A 1 83 ? 1.231 3.489 -9.008 1.00 88.81 83 ALA A CA 1
ATOM 660 C C . ALA A 1 83 ? 0.659 4.876 -8.661 1.00 88.81 83 ALA A C 1
ATOM 662 O O . ALA A 1 83 ? 1.102 5.878 -9.215 1.00 88.81 83 ALA A O 1
ATOM 663 N N . SER A 1 84 ? -0.318 4.944 -7.744 1.00 81.81 84 SER A N 1
ATOM 664 C CA . SER A 1 84 ? -0.867 6.214 -7.238 1.00 81.81 84 SER A CA 1
ATOM 665 C C . SER A 1 84 ? -0.558 6.470 -5.756 1.00 81.81 84 SER A C 1
ATOM 667 O O . SER A 1 84 ? -0.643 5.579 -4.906 1.00 81.81 84 SER A O 1
ATOM 669 N N . PHE A 1 85 ? -0.217 7.721 -5.442 1.00 76.94 85 PHE A N 1
ATOM 670 C CA . PHE A 1 85 ? 0.052 8.200 -4.086 1.00 76.94 85 PHE A CA 1
ATOM 671 C C . PHE A 1 85 ? -1.207 8.822 -3.469 1.00 76.94 85 PHE A C 1
ATOM 673 O O . PHE A 1 85 ? -1.860 9.664 -4.085 1.00 76.94 85 PHE A O 1
ATOM 680 N N 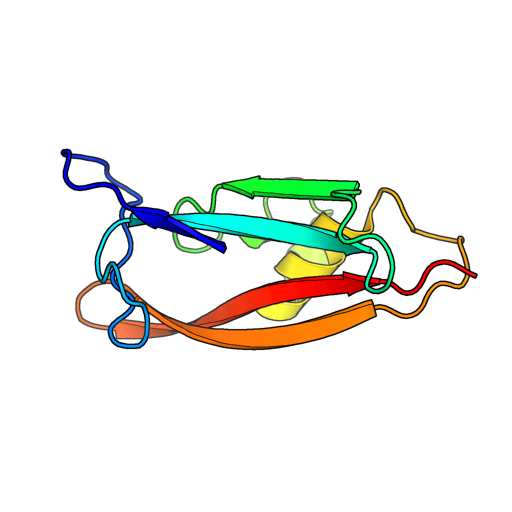. LEU A 1 86 ? -1.541 8.443 -2.231 1.00 68.25 86 LEU A N 1
ATOM 681 C CA . LEU A 1 86 ? -2.575 9.106 -1.437 1.00 68.25 86 LEU A CA 1
ATOM 682 C C . LEU A 1 86 ? -2.056 9.448 -0.048 1.00 68.25 86 LEU A C 1
ATOM 684 O O . LEU A 1 86 ? -1.495 8.632 0.682 1.00 68.25 86 LEU A O 1
ATOM 688 N N . ARG A 1 87 ? -2.337 10.681 0.359 1.00 64.81 87 ARG A N 1
ATOM 689 C CA . ARG A 1 87 ? -1.986 11.151 1.690 1.00 64.81 87 ARG A CA 1
ATOM 690 C C . ARG A 1 87 ? -2.844 10.460 2.739 1.00 64.81 87 ARG A C 1
ATOM 692 O O . ARG A 1 87 ? -4.074 10.490 2.661 1.00 64.81 87 ARG A O 1
ATOM 699 N N . THR A 1 88 ? -2.182 9.873 3.724 1.00 68.88 88 THR A N 1
ATOM 700 C CA . THR A 1 88 ? -2.824 9.248 4.874 1.00 68.88 88 THR A CA 1
ATOM 701 C C . THR A 1 88 ? -2.438 10.034 6.125 1.00 68.88 88 THR A C 1
ATOM 703 O O . THR A 1 88 ? -1.332 10.563 6.222 1.00 68.88 88 THR A O 1
ATOM 706 N N . GLN A 1 89 ? -3.375 10.204 7.056 1.00 63.22 89 GLN A N 1
ATOM 707 C CA . GLN A 1 89 ? -3.122 10.923 8.304 1.00 63.22 89 GLN A CA 1
ATOM 708 C C . GLN A 1 89 ? -2.906 9.902 9.424 1.00 63.22 89 GLN A C 1
ATOM 710 O O . GLN A 1 89 ? -3.805 9.113 9.730 1.00 63.22 89 GLN A O 1
ATOM 715 N N . GLU A 1 90 ? -1.729 9.940 10.047 1.00 63.38 90 GLU A N 1
ATOM 716 C CA . GLU A 1 90 ? -1.375 9.129 11.210 1.00 63.38 90 GLU A CA 1
ATOM 717 C C . GLU A 1 90 ? -1.157 10.041 12.430 1.00 63.38 90 GLU A C 1
ATOM 719 O O . GLU A 1 90 ? -0.076 10.583 12.664 1.00 63.38 90 GLU A O 1
ATOM 724 N N . GLY A 1 91 ? -2.191 10.238 13.252 1.00 61.00 91 GLY A N 1
ATOM 725 C CA . GLY A 1 91 ? -2.077 11.107 14.431 1.00 61.00 91 GLY A CA 1
ATOM 726 C C . GLY A 1 91 ? -1.752 12.567 14.066 1.00 61.00 91 GLY A C 1
ATOM 727 O O . GLY A 1 91 ? -2.382 13.132 13.180 1.00 61.00 91 GLY A O 1
ATOM 728 N N . LYS A 1 92 ? -0.793 13.201 14.764 1.00 39.12 92 LYS A N 1
ATOM 729 C CA . LYS A 1 92 ? -0.380 14.607 14.532 1.00 39.12 92 LYS A CA 1
ATOM 730 C C . LYS A 1 92 ? 0.528 14.811 13.298 1.00 39.12 92 LYS A C 1
ATOM 732 O O . LYS A 1 92 ? 0.986 15.929 13.083 1.00 39.12 92 LYS A O 1
ATOM 737 N N . GLY A 1 93 ? 0.804 13.773 12.502 1.00 48.62 93 GLY A N 1
ATOM 738 C CA . GLY A 1 93 ? 1.644 13.857 11.301 1.00 48.62 93 GLY A CA 1
ATOM 739 C C . GLY A 1 93 ? 0.988 13.187 10.091 1.00 48.62 93 GLY A C 1
ATOM 740 O O . GLY A 1 93 ? 0.469 12.079 10.191 1.00 48.62 93 GLY A O 1
ATOM 741 N N . GLY A 1 94 ? 1.005 13.856 8.938 1.00 52.06 94 GLY A N 1
ATOM 742 C CA . GLY A 1 94 ? 0.559 13.269 7.671 1.00 52.06 94 GLY A CA 1
ATOM 743 C C . GLY A 1 94 ? 1.727 12.628 6.924 1.00 52.06 94 GLY A C 1
ATOM 744 O O . GLY A 1 94 ? 2.753 13.283 6.741 1.00 52.06 94 GLY A O 1
ATOM 745 N N . SER A 1 95 ? 1.568 11.387 6.461 1.00 56.56 95 SER A N 1
ATOM 746 C CA . SER A 1 95 ? 2.524 10.711 5.578 1.00 56.56 95 SER A CA 1
ATOM 747 C C . SER A 1 95 ? 1.977 10.620 4.147 1.00 56.56 95 SER A C 1
ATOM 749 O O . SER A 1 95 ? 0.768 10.519 3.899 1.00 56.56 95 SER A O 1
ATOM 751 N N . ASN A 1 96 ? 2.879 10.741 3.171 1.00 55.72 96 ASN A N 1
ATOM 752 C CA . ASN A 1 96 ? 2.565 10.474 1.772 1.00 55.72 96 ASN A CA 1
ATOM 753 C C . ASN A 1 96 ? 2.735 8.973 1.549 1.00 55.72 96 ASN A C 1
ATOM 755 O O . ASN A 1 96 ? 3.863 8.509 1.392 1.00 55.72 96 ASN A O 1
ATOM 759 N N . ASP A 1 97 ? 1.631 8.234 1.513 1.00 58.75 97 ASP A N 1
ATOM 760 C CA . ASP A 1 97 ? 1.701 6.791 1.359 1.00 58.75 97 ASP A CA 1
ATOM 761 C C . ASP A 1 97 ? 1.162 6.345 0.005 1.00 58.75 97 ASP A C 1
ATOM 763 O O . ASP A 1 97 ? 0.345 6.996 -0.649 1.00 58.75 97 ASP A O 1
ATOM 767 N N . PHE A 1 98 ? 1.587 5.159 -0.393 1.00 56.16 98 PHE A N 1
ATOM 768 C CA . PHE A 1 98 ? 1.031 4.478 -1.540 1.00 56.16 98 PHE A CA 1
ATOM 769 C C . PHE A 1 98 ? -0.371 3.917 -1.215 1.00 56.16 98 PHE A C 1
ATOM 771 O O . PHE A 1 98 ? -0.654 3.607 -0.052 1.00 56.16 98 PHE A O 1
ATOM 778 N N . PHE A 1 99 ? -1.276 3.817 -2.197 1.00 57.38 99 PHE A N 1
ATOM 779 C CA . PHE A 1 99 ? -2.647 3.316 -1.961 1.00 57.38 99 PHE A CA 1
ATOM 780 C C . PHE A 1 99 ? -3.076 2.165 -2.865 1.00 57.38 99 PHE A C 1
ATOM 782 O O . PHE A 1 99 ? -3.895 1.343 -2.434 1.00 57.38 99 PHE A O 1
ATOM 789 N N . ASP A 1 100 ? -2.585 2.134 -4.102 1.00 63.31 100 ASP A N 1
ATOM 790 C CA . ASP A 1 100 ? -3.024 1.165 -5.102 1.00 63.31 100 ASP A CA 1
ATOM 791 C C . ASP A 1 100 ? -2.014 1.068 -6.251 1.00 63.31 100 ASP A C 1
ATOM 793 O O . ASP A 1 100 ? -1.651 2.096 -6.844 1.00 63.31 100 ASP A O 1
ATOM 797 N N . ALA A 1 101 ? -1.576 -0.161 -6.538 1.00 78.81 101 ALA A N 1
ATOM 798 C CA . ALA A 1 101 ? -0.781 -0.513 -7.707 1.00 78.81 101 ALA A CA 1
ATOM 799 C C . ALA A 1 101 ? -1.653 -1.305 -8.674 1.00 78.81 101 ALA A C 1
ATOM 801 O O . ALA A 1 101 ? -2.278 -2.300 -8.305 1.00 78.81 101 ALA A O 1
ATOM 802 N N . ARG A 1 102 ? -1.640 -0.901 -9.940 1.00 83.81 102 ARG A N 1
ATOM 803 C CA . ARG A 1 102 ? -2.308 -1.626 -11.016 1.00 83.81 102 ARG A CA 1
ATOM 804 C C . ARG A 1 102 ? -1.290 -2.054 -12.046 1.00 83.81 102 ARG A C 1
ATOM 806 O O . ARG A 1 102 ? -0.550 -1.207 -12.529 1.00 83.81 102 ARG A O 1
ATOM 813 N N . CYS A 1 103 ? -1.230 -3.336 -12.376 1.00 85.75 103 CYS A N 1
ATOM 814 C CA . CYS A 1 103 ? -0.404 -3.809 -13.478 1.00 85.75 103 CYS A CA 1
ATOM 815 C C . CYS A 1 103 ? -1.250 -4.080 -14.720 1.00 85.75 103 CYS A C 1
ATOM 817 O O . CYS A 1 103 ? -2.426 -4.405 -14.613 1.00 85.75 103 CYS A O 1
ATOM 819 N N . HIS A 1 104 ? -0.661 -3.926 -15.902 1.00 81.25 104 HIS A N 1
ATOM 820 C CA . HIS A 1 104 ? -1.306 -4.330 -17.147 1.00 81.25 104 HIS A CA 1
ATOM 821 C C . HIS A 1 104 ? -0.924 -5.772 -17.481 1.00 81.25 104 HIS A C 1
ATOM 823 O O . HIS A 1 104 ? 0.257 -6.074 -17.662 1.00 81.25 104 HIS A O 1
ATOM 829 N N . SER A 1 105 ? -1.912 -6.663 -17.572 1.00 70.94 105 SER A N 1
ATOM 830 C CA . SER A 1 105 ? -1.747 -7.944 -18.257 1.00 70.94 105 SER A CA 1
ATOM 831 C C . SER A 1 105 ? -1.583 -7.723 -19.767 1.00 70.94 105 SER A C 1
ATOM 833 O O . SER A 1 105 ? -2.374 -6.979 -20.360 1.00 70.94 105 SER A O 1
ATOM 835 N N . ASN A 1 106 ? -0.585 -8.380 -20.366 1.00 61.53 106 ASN A N 1
ATOM 836 C CA . ASN A 1 106 ? -0.449 -8.492 -21.824 1.00 61.53 106 ASN A CA 1
ATOM 837 C C . ASN A 1 106 ? -1.657 -9.211 -22.433 1.00 61.53 106 ASN A C 1
ATOM 839 O O . ASN A 1 106 ? -2.155 -10.154 -21.777 1.00 61.53 106 ASN A O 1
#

Sequence (106 aa):
MLVGFRGRCSFRIYMPNKPNKYGLKIMILTDARTSYMYNGYIYTGRNSDGIGLPLEERILPVPTQSVLRLAQPIYGSNRNITASFLRTQEGKGGSNDFFDARCHSN

pLDDT: mean 84.72, std 11.89, range [39.12, 94.12]

Foldseek 3Di:
DFDQDDDDDQQWWADPPDPRRIGWAKEFEAAPPPRHTDDIDTDRDPPSLQVPPDPVQSVDDSQSSNCCSRCVVCPPVPKDKDWDWDWIDDPPDIDTHTRYIYIYDD

Radius of gyration: 14.0 Å; chains: 1; bounding box: 36×27×40 Å

Secondary structure (DSSP, 8-state):
-EEE--S--TT-EE-TTSSS-EEEEEEEEEETTT--EEEEEE--STT-TTTTS-HHHHTS-HHHHHHHHHHGGGTTS---EEEEEEEEEETTEEEEEEEEEEEPP-